Protein AF-A0A7I7M742-F1 (afdb_monomer_lite)

Secondary structure (DSSP, 8-state):
--------TT-PPP---HHHHHHHTTB-TTS-B---HHHHHHHHHHHT--HHHHHHHHHH-HHHHHHHHHHHHHHHGGGS-S----------S---EEEHHHHHHHHTS-HHHHHHHHHTTSS-EEEETTEEEEEHHHHHTTS--

InterPro domains:
  IPR010093 SinI-like, DNA-binding domain [TIGR01764] (97-139)
  IPR041657 Helix-turn-helix domain, group 17 [PF12728] (97-139)

Radius of gyration: 24.43 Å; chains: 1; bounding box: 53×48×60 Å

Structure (mmCIF, N/CA/C/O backbone):
data_AF-A0A7I7M742-F1
#
_entry.id   AF-A0A7I7M742-F1
#
loop_
_atom_site.group_PDB
_atom_site.id
_atom_site.type_symbol
_atom_site.label_atom_id
_atom_site.label_alt_id
_atom_site.label_comp_id
_atom_site.label_asym_id
_atom_site.label_entity_id
_atom_site.label_seq_id
_atom_site.pdbx_PDB_ins_code
_atom_site.Cartn_x
_atom_site.Cartn_y
_atom_site.Cartn_z
_atom_site.occupancy
_atom_site.B_iso_or_equiv
_atom_site.auth_seq_id
_atom_site.auth_comp_id
_atom_site.auth_asym_id
_atom_site.auth_atom_id
_atom_site.pdbx_PDB_model_num
ATOM 1 N N . MET A 1 1 ? -0.469 -20.373 -14.315 1.00 31.91 1 MET A N 1
ATOM 2 C CA . MET A 1 1 ? -1.084 -21.660 -13.920 1.00 31.91 1 MET A CA 1
ATOM 3 C C . MET A 1 1 ? -1.141 -21.689 -12.398 1.00 31.91 1 MET A C 1
ATOM 5 O O . MET A 1 1 ? -0.163 -22.038 -11.751 1.00 31.91 1 MET A O 1
ATOM 9 N N . ILE A 1 2 ? -2.238 -21.174 -11.837 1.00 40.38 2 ILE A N 1
ATOM 10 C CA . ILE A 1 2 ? -2.501 -21.167 -10.391 1.00 40.38 2 ILE A CA 1
ATOM 11 C C . ILE A 1 2 ? -2.723 -22.622 -9.961 1.00 40.38 2 ILE A C 1
ATOM 13 O O . ILE A 1 2 ? -3.320 -23.387 -10.717 1.00 40.38 2 ILE A O 1
ATOM 17 N N . ALA A 1 3 ? -2.165 -22.992 -8.805 1.00 38.91 3 ALA A N 1
ATOM 18 C CA . ALA A 1 3 ? -2.085 -24.346 -8.260 1.00 38.91 3 ALA A CA 1
ATOM 19 C C . ALA A 1 3 ? -3.280 -25.239 -8.637 1.00 38.91 3 ALA A C 1
ATOM 21 O O . ALA A 1 3 ? -4.432 -24.914 -8.350 1.00 38.91 3 ALA A O 1
ATOM 22 N N . ALA A 1 4 ? -2.983 -26.377 -9.270 1.00 40.25 4 ALA A N 1
ATOM 23 C CA . ALA A 1 4 ? -3.959 -27.413 -9.560 1.00 40.25 4 ALA A CA 1
ATOM 24 C C . ALA A 1 4 ? -4.663 -27.827 -8.257 1.00 40.25 4 ALA A C 1
ATOM 26 O O . ALA A 1 4 ? -4.058 -28.406 -7.355 1.00 40.25 4 ALA A O 1
ATOM 27 N N . TYR A 1 5 ? -5.946 -27.479 -8.170 1.00 45.03 5 TYR A N 1
ATOM 28 C CA . TYR A 1 5 ? -6.831 -27.719 -7.038 1.00 45.03 5 TYR A CA 1
ATOM 29 C C . TYR A 1 5 ? -7.145 -29.218 -6.949 1.00 45.03 5 TYR A C 1
ATOM 31 O O . TYR A 1 5 ? -8.144 -29.704 -7.483 1.00 45.03 5 TYR A O 1
ATOM 39 N N . ARG A 1 6 ? -6.252 -29.984 -6.316 1.00 40.97 6 ARG A N 1
ATOM 40 C CA . ARG A 1 6 ? -6.523 -31.377 -5.957 1.00 40.97 6 ARG A CA 1
ATOM 41 C C . ARG A 1 6 ? -7.519 -31.354 -4.796 1.00 40.97 6 ARG A C 1
ATOM 43 O O . ARG A 1 6 ? -7.122 -31.098 -3.666 1.00 40.97 6 ARG A O 1
ATOM 50 N N . ARG A 1 7 ? -8.806 -31.580 -5.094 1.00 39.94 7 ARG A N 1
ATOM 51 C CA . ARG A 1 7 ? -9.835 -31.824 -4.071 1.00 39.94 7 ARG A CA 1
ATOM 52 C C . ARG A 1 7 ? -9.380 -32.994 -3.204 1.00 39.94 7 ARG A C 1
ATOM 54 O O . ARG A 1 7 ? -9.061 -34.063 -3.724 1.00 39.94 7 ARG A O 1
ATOM 61 N N . ASP A 1 8 ? -9.343 -32.785 -1.902 1.00 49.06 8 ASP A N 1
ATOM 62 C CA . ASP A 1 8 ? -9.292 -33.857 -0.928 1.00 49.06 8 ASP A CA 1
ATOM 63 C C . ASP A 1 8 ? -10.613 -34.645 -0.963 1.00 49.06 8 ASP A C 1
ATOM 65 O O . ASP A 1 8 ? -11.684 -34.114 -1.268 1.00 49.06 8 ASP A O 1
ATOM 69 N N . ALA A 1 9 ? -10.542 -35.944 -0.672 1.00 56.41 9 ALA A N 1
ATOM 70 C CA . ALA A 1 9 ? -11.663 -36.883 -0.779 1.00 56.41 9 ALA A CA 1
ATOM 71 C C . ALA A 1 9 ? -12.829 -36.604 0.202 1.00 56.41 9 ALA A C 1
ATOM 73 O O . ALA A 1 9 ? -13.788 -37.368 0.239 1.00 56.41 9 ALA A O 1
ATOM 74 N N . SER A 1 10 ? -12.758 -35.528 0.996 1.00 57.28 10 SER A N 1
ATOM 75 C CA . SER A 1 10 ? -13.705 -35.212 2.068 1.00 57.28 10 SER A CA 1
ATOM 76 C C . SER A 1 10 ? -14.791 -34.194 1.686 1.00 57.28 10 SER A C 1
ATOM 78 O O . SER A 1 10 ? -15.755 -34.028 2.429 1.00 57.28 10 SER A O 1
ATOM 80 N N . GLY A 1 11 ? -14.663 -33.497 0.546 1.00 51.94 11 GLY A N 1
ATOM 81 C CA . GLY A 1 11 ? -15.630 -32.475 0.115 1.00 51.94 11 GLY A CA 1
ATOM 82 C C . GLY A 1 11 ? -15.725 -31.242 1.030 1.00 51.94 11 GLY A C 1
ATOM 83 O O . GLY A 1 11 ? -16.576 -30.382 0.801 1.00 51.94 11 GLY A O 1
ATOM 84 N N . ARG A 1 12 ? -14.863 -31.129 2.050 1.00 43.59 12 ARG A N 1
ATOM 85 C CA . ARG A 1 12 ? -14.762 -29.965 2.933 1.00 43.59 12 ARG A CA 1
ATOM 86 C C . ARG A 1 12 ? -13.896 -28.901 2.244 1.00 43.59 12 ARG A C 1
ATOM 88 O O . ARG A 1 12 ? -12.817 -29.240 1.766 1.00 43.59 12 ARG A O 1
ATOM 95 N N . PRO A 1 13 ? -14.323 -27.625 2.159 1.00 49.81 13 PRO A N 1
ATOM 96 C CA . PRO A 1 13 ? -13.451 -26.581 1.632 1.00 49.81 13 PRO A CA 1
ATOM 97 C C . PRO A 1 13 ? -12.173 -26.530 2.485 1.00 49.81 13 PRO A C 1
ATOM 99 O O . PRO A 1 13 ? -12.283 -26.596 3.712 1.00 49.81 13 PRO A O 1
ATOM 102 N N . PRO A 1 14 ? -10.976 -26.442 1.876 1.00 55.31 14 PRO A N 1
ATOM 103 C CA . PRO A 1 14 ? -9.735 -26.400 2.632 1.00 55.31 14 PRO A CA 1
ATOM 104 C C . PRO A 1 14 ? -9.786 -25.194 3.567 1.00 55.31 14 PRO A C 1
ATOM 106 O O . PRO A 1 14 ? -9.950 -24.055 3.120 1.00 55.31 14 PRO A O 1
ATOM 109 N N . GLU A 1 15 ? -9.677 -25.442 4.870 1.00 56.34 15 GLU A N 1
ATOM 110 C CA . GLU A 1 15 ? -9.452 -24.384 5.846 1.00 56.34 15 GLU A CA 1
ATOM 111 C C . GLU A 1 15 ? -8.045 -23.842 5.599 1.00 56.34 15 GLU A C 1
ATOM 113 O O . GLU A 1 15 ? -7.067 -24.318 6.171 1.00 56.34 15 GLU A O 1
ATOM 118 N N . PHE A 1 16 ? -7.927 -22.886 4.674 1.00 58.88 16 PHE A N 1
ATOM 119 C CA . PHE A 1 16 ? -6.666 -22.204 4.437 1.00 58.88 16 PHE A CA 1
ATOM 120 C C . PHE A 1 16 ? -6.188 -21.638 5.761 1.00 58.88 16 PHE A C 1
ATOM 122 O O . PHE A 1 16 ? -6.918 -20.914 6.453 1.00 58.88 16 PHE A O 1
ATOM 129 N N . SER A 1 17 ? -4.938 -21.940 6.099 1.00 69.12 17 SER A N 1
ATOM 130 C CA . SER A 1 17 ? -4.326 -21.296 7.243 1.00 69.12 17 SER A CA 1
ATOM 131 C C . SER A 1 17 ? -4.431 -19.787 7.028 1.00 69.12 17 SER A C 1
ATOM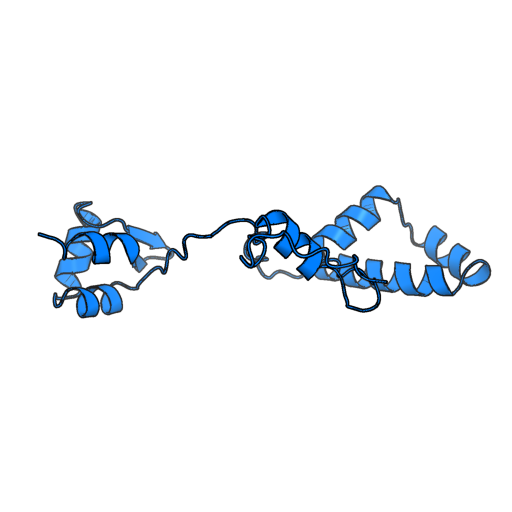 133 O O . SER A 1 17 ? -4.274 -19.263 5.921 1.00 69.12 17 SER A O 1
ATOM 135 N N . ARG A 1 18 ? -4.698 -19.040 8.097 1.00 69.62 18 ARG A N 1
ATOM 136 C CA . ARG A 1 18 ? -4.824 -17.580 8.012 1.00 69.62 18 ARG A CA 1
ATOM 137 C C . ARG A 1 18 ? -3.604 -16.909 7.363 1.00 69.62 18 ARG A C 1
ATOM 139 O O . ARG A 1 18 ? -3.698 -15.782 6.878 1.00 69.62 18 ARG A O 1
ATOM 146 N N . LEU A 1 19 ? -2.456 -17.584 7.376 1.00 68.12 19 LEU A N 1
ATOM 147 C CA . LEU A 1 19 ? -1.246 -17.169 6.685 1.00 68.12 19 LEU A CA 1
ATOM 148 C C . LEU A 1 19 ? -1.369 -17.294 5.158 1.00 68.12 19 LEU A C 1
ATOM 150 O O . LEU A 1 19 ? -1.060 -16.327 4.469 1.00 68.12 19 LEU A O 1
ATOM 154 N N . GLU A 1 20 ? -1.853 -18.424 4.640 1.00 74.81 20 GLU A N 1
ATOM 155 C CA . GLU A 1 20 ? -2.043 -18.653 3.199 1.00 74.81 20 GLU A CA 1
ATOM 156 C C . GLU A 1 20 ? -2.989 -17.622 2.592 1.00 74.81 20 GLU A C 1
ATOM 158 O O . GLU A 1 20 ? -2.640 -16.985 1.603 1.00 74.81 20 GLU A O 1
ATOM 163 N N . VAL A 1 21 ? -4.120 -17.351 3.253 1.00 74.94 21 VAL A N 1
ATOM 164 C CA . VAL A 1 21 ? -5.071 -16.319 2.805 1.00 74.94 21 VAL A CA 1
ATOM 165 C C . VAL A 1 21 ? -4.387 -14.954 2.679 1.00 74.94 21 VAL A C 1
ATOM 167 O O . VAL A 1 21 ? -4.583 -14.240 1.698 1.00 74.94 21 VAL A O 1
ATOM 170 N N . ARG A 1 22 ? -3.533 -14.591 3.645 1.00 72.19 22 ARG A N 1
ATOM 171 C CA . ARG A 1 22 ? -2.796 -13.315 3.631 1.00 72.19 22 ARG A CA 1
ATOM 172 C C . ARG A 1 22 ? -1.725 -13.261 2.544 1.00 72.19 22 ARG A C 1
ATOM 174 O O . ARG A 1 22 ? -1.444 -12.173 2.048 1.00 72.19 22 ARG A O 1
ATOM 181 N N . ILE A 1 23 ? -1.120 -14.396 2.195 1.00 76.81 23 ILE A N 1
ATOM 182 C CA . ILE A 1 23 ? -0.153 -14.492 1.094 1.00 76.81 23 ILE A CA 1
ATOM 183 C C . ILE A 1 23 ? -0.886 -14.314 -0.237 1.00 76.81 23 ILE A C 1
ATOM 185 O O . ILE A 1 23 ? -0.496 -13.463 -1.034 1.00 76.81 23 ILE A O 1
ATOM 189 N N . THR A 1 24 ? -1.990 -15.034 -0.444 1.00 79.44 24 THR A N 1
ATOM 190 C CA . THR A 1 24 ? -2.794 -14.943 -1.669 1.00 79.44 24 THR A CA 1
ATOM 191 C C . THR A 1 24 ? -3.362 -13.541 -1.880 1.00 79.44 24 THR A C 1
ATOM 193 O O . THR A 1 24 ? -3.347 -13.050 -2.999 1.00 79.44 24 THR A O 1
ATOM 196 N N . GLN A 1 25 ? -3.761 -12.834 -0.817 1.00 81.31 25 GLN A N 1
ATOM 197 C CA . GLN A 1 25 ? -4.218 -11.435 -0.896 1.00 81.31 25 GLN A CA 1
ATOM 198 C C . GLN A 1 25 ? -3.168 -10.449 -1.434 1.00 81.31 25 GLN A C 1
ATOM 200 O O . GLN A 1 25 ? -3.516 -9.331 -1.810 1.00 81.31 25 GLN A O 1
ATOM 205 N N . ARG A 1 26 ? -1.880 -10.811 -1.429 1.00 82.56 26 ARG A N 1
ATOM 206 C CA . ARG A 1 26 ? -0.807 -9.979 -1.993 1.00 82.56 26 ARG A CA 1
ATOM 207 C C . ARG A 1 26 ? -0.461 -10.344 -3.429 1.00 82.56 26 ARG A C 1
ATOM 209 O O . ARG A 1 26 ? 0.372 -9.657 -4.010 1.00 82.56 26 ARG A O 1
ATOM 216 N N . LEU A 1 27 ? -1.078 -11.383 -3.983 1.00 85.62 27 LEU A N 1
ATOM 217 C CA . LEU A 1 27 ? -0.880 -11.831 -5.353 1.00 85.62 27 LEU A CA 1
ATOM 218 C C . LEU A 1 27 ? -2.076 -11.407 -6.207 1.00 85.62 27 LEU A C 1
ATOM 220 O O . LEU A 1 27 ? -3.225 -11.693 -5.878 1.00 85.62 27 LEU A O 1
ATOM 224 N N . THR A 1 28 ? -1.796 -10.743 -7.320 1.00 83.75 28 THR A N 1
ATOM 225 C CA . THR A 1 28 ? -2.780 -10.496 -8.377 1.00 83.75 28 THR A CA 1
ATOM 226 C C . THR A 1 28 ? -2.959 -11.770 -9.213 1.00 83.75 28 THR A C 1
ATOM 228 O O . THR A 1 28 ? -2.064 -12.618 -9.255 1.00 83.75 28 THR A O 1
ATOM 231 N N . SER A 1 29 ? -4.092 -11.909 -9.911 1.00 78.75 29 SER A N 1
ATOM 232 C CA . SER A 1 29 ? -4.383 -13.031 -10.826 1.00 78.75 29 SER A CA 1
ATOM 233 C C . SER A 1 29 ? -3.272 -13.304 -11.844 1.00 78.75 29 SER A C 1
ATOM 235 O O . SER A 1 29 ? -3.046 -14.452 -12.221 1.00 78.75 29 SER A O 1
ATOM 237 N N . ASP A 1 30 ? -2.554 -12.252 -12.232 1.00 82.12 30 ASP A N 1
ATOM 238 C CA . ASP A 1 30 ? -1.514 -12.283 -13.260 1.00 82.12 30 ASP A CA 1
ATOM 239 C C . ASP A 1 30 ? -0.139 -12.689 -12.699 1.00 82.12 30 ASP A C 1
ATOM 241 O O . ASP A 1 30 ? 0.843 -12.777 -13.430 1.00 82.12 30 ASP A O 1
ATOM 245 N N . GLY A 1 31 ? -0.049 -12.949 -11.390 1.00 83.19 31 GLY A N 1
ATOM 246 C CA . GLY A 1 31 ? 1.192 -13.308 -10.698 1.00 83.19 31 GLY A CA 1
ATOM 247 C C . GLY A 1 31 ? 1.999 -12.114 -10.178 1.00 83.19 31 GLY A C 1
ATOM 248 O O . GLY A 1 31 ? 3.026 -12.311 -9.531 1.00 83.19 31 GLY A O 1
ATOM 249 N N . SER A 1 32 ? 1.540 -10.880 -10.407 1.00 84.75 32 SER A N 1
ATOM 250 C CA . SER A 1 32 ? 2.149 -9.674 -9.834 1.00 84.75 32 SER A CA 1
ATOM 251 C C . SER A 1 32 ? 1.932 -9.584 -8.320 1.00 84.75 32 SER A C 1
ATOM 253 O O . SER A 1 32 ? 0.925 -10.057 -7.793 1.00 84.75 32 SER A O 1
ATOM 255 N N . VAL A 1 33 ? 2.865 -8.939 -7.614 1.00 86.25 33 VAL A N 1
ATOM 256 C CA . VAL A 1 33 ? 2.818 -8.788 -6.151 1.00 86.25 33 VAL A CA 1
ATOM 257 C C . VAL A 1 33 ? 2.450 -7.357 -5.766 1.00 86.25 33 VAL A C 1
ATOM 259 O O . VAL A 1 33 ? 3.082 -6.400 -6.209 1.00 86.25 33 VAL A O 1
ATOM 262 N N . ILE A 1 34 ? 1.480 -7.208 -4.865 1.00 86.44 34 ILE A N 1
ATOM 263 C CA . ILE A 1 34 ? 1.107 -5.928 -4.258 1.00 86.44 34 ILE A CA 1
ATOM 264 C C . ILE A 1 34 ? 1.994 -5.678 -3.031 1.00 86.44 34 ILE A C 1
ATOM 266 O O . ILE A 1 34 ? 1.889 -6.355 -2.000 1.00 86.44 34 ILE A O 1
ATOM 270 N N . ILE A 1 35 ? 2.868 -4.674 -3.129 1.00 84.88 35 ILE A N 1
ATOM 271 C CA . ILE A 1 35 ? 3.836 -4.316 -2.084 1.00 84.88 35 ILE A CA 1
ATOM 272 C C . ILE A 1 35 ? 3.372 -3.045 -1.350 1.00 84.88 35 ILE A C 1
ATOM 274 O O . ILE A 1 35 ? 3.251 -1.992 -1.972 1.00 84.88 35 ILE A O 1
ATOM 278 N N . PRO A 1 36 ? 3.146 -3.090 -0.021 1.00 84.88 36 PRO A N 1
ATOM 279 C CA . PRO A 1 36 ? 2.813 -1.900 0.759 1.00 84.88 36 PRO A CA 1
ATOM 280 C C . PRO A 1 36 ? 3.975 -0.893 0.833 1.00 84.88 36 PRO A C 1
ATOM 282 O O . PRO A 1 36 ? 5.132 -1.328 0.885 1.00 84.88 36 PRO A O 1
ATOM 285 N N . PRO A 1 37 ? 3.694 0.417 0.997 1.00 85.38 37 PRO A N 1
ATOM 286 C CA . PRO A 1 37 ? 4.705 1.482 1.082 1.00 85.38 37 PRO A CA 1
ATOM 287 C C . PRO A 1 37 ? 5.851 1.203 2.066 1.00 85.38 37 PRO A C 1
ATOM 289 O O . PRO A 1 37 ? 7.025 1.358 1.725 1.00 85.38 37 PRO A O 1
ATOM 292 N N . ARG A 1 38 ? 5.540 0.684 3.264 1.00 82.75 38 ARG A N 1
ATOM 293 C CA . ARG A 1 38 ? 6.555 0.330 4.275 1.00 82.75 38 ARG A CA 1
ATOM 294 C C . ARG A 1 38 ? 7.540 -0.743 3.802 1.00 82.75 38 ARG A C 1
ATOM 296 O O . ARG A 1 38 ? 8.725 -0.691 4.123 1.00 82.75 38 ARG A O 1
ATOM 303 N N . MET A 1 39 ? 7.047 -1.731 3.052 1.00 84.69 39 MET A N 1
ATOM 304 C CA . MET A 1 39 ? 7.866 -2.835 2.556 1.00 84.69 39 MET A CA 1
ATOM 305 C C . MET A 1 39 ? 8.659 -2.393 1.329 1.00 84.69 39 MET A C 1
ATOM 307 O O . MET A 1 39 ? 9.819 -2.765 1.205 1.00 84.69 39 MET A O 1
ATOM 311 N N . ALA A 1 40 ? 8.083 -1.532 0.485 1.00 87.50 40 ALA A N 1
ATOM 312 C CA . ALA A 1 40 ? 8.807 -0.883 -0.603 1.00 87.50 40 ALA A CA 1
ATOM 313 C C . ALA A 1 40 ? 10.019 -0.094 -0.077 1.00 87.50 40 ALA A C 1
ATOM 315 O O . ALA A 1 40 ? 11.131 -0.292 -0.558 1.00 87.50 40 ALA A O 1
ATOM 316 N N . ARG A 1 41 ? 9.843 0.700 0.991 1.00 85.12 41 ARG A N 1
ATOM 317 C CA . ARG A 1 41 ? 10.940 1.425 1.661 1.00 85.12 41 ARG A CA 1
ATOM 318 C C . ARG A 1 41 ? 11.995 0.489 2.248 1.00 85.12 41 ARG A C 1
ATOM 320 O O . ARG A 1 41 ? 13.189 0.769 2.160 1.00 85.12 41 ARG A O 1
ATOM 327 N N . TRP A 1 42 ? 11.575 -0.616 2.863 1.00 86.38 42 TRP A N 1
ATOM 328 C CA . TRP A 1 42 ? 12.507 -1.615 3.389 1.00 86.38 42 TRP A CA 1
ATOM 329 C C . TRP A 1 42 ? 13.325 -2.281 2.273 1.00 86.38 42 TRP A C 1
ATOM 331 O O . TRP A 1 42 ? 14.546 -2.394 2.398 1.00 86.38 42 TRP A O 1
ATOM 341 N N . LEU A 1 43 ? 12.675 -2.661 1.168 1.00 85.88 43 LEU A N 1
ATOM 342 C CA . LEU A 1 43 ? 13.333 -3.228 -0.009 1.00 85.88 43 LEU A CA 1
ATOM 343 C C . LEU A 1 43 ? 14.318 -2.237 -0.628 1.00 85.88 43 LEU A C 1
ATOM 345 O O . LEU A 1 43 ? 15.450 -2.616 -0.906 1.00 85.88 43 LEU A O 1
ATOM 349 N N . GLU A 1 44 ? 13.932 -0.968 -0.770 1.00 84.44 44 GLU A N 1
ATOM 350 C CA . GLU A 1 44 ? 14.794 0.075 -1.331 1.00 84.44 44 GLU A CA 1
ATOM 351 C C . GLU A 1 44 ? 16.074 0.268 -0.501 1.00 84.44 44 GLU A C 1
ATOM 353 O O . GLU A 1 44 ? 17.180 0.281 -1.051 1.00 84.44 44 GLU A O 1
ATOM 358 N N . LYS A 1 45 ? 15.939 0.333 0.834 1.00 83.88 45 LYS A N 1
ATOM 359 C CA . LYS A 1 45 ? 17.079 0.442 1.757 1.00 83.88 45 LYS A CA 1
ATOM 360 C C . LYS A 1 45 ? 18.001 -0.772 1.683 1.00 83.88 45 LYS A C 1
ATOM 362 O O . LYS A 1 45 ? 19.217 -0.614 1.716 1.00 83.88 45 LYS A O 1
ATOM 367 N N . ARG A 1 46 ? 17.441 -1.981 1.580 1.00 84.06 46 ARG A N 1
ATOM 368 C CA . ARG A 1 46 ? 18.231 -3.221 1.544 1.00 84.06 46 ARG A CA 1
ATOM 369 C C . ARG A 1 46 ? 18.882 -3.473 0.184 1.00 84.06 46 ARG A C 1
ATOM 371 O O . ARG A 1 46 ? 19.974 -4.029 0.133 1.00 84.06 46 ARG A O 1
ATOM 378 N N . ALA A 1 47 ? 18.240 -3.055 -0.903 1.00 79.31 47 ALA A N 1
ATOM 379 C CA . ALA A 1 47 ? 18.754 -3.189 -2.265 1.00 79.31 47 ALA A CA 1
ATOM 380 C C . ALA A 1 47 ? 19.796 -2.114 -2.633 1.00 79.31 47 ALA A C 1
ATOM 382 O O . ALA A 1 47 ? 20.394 -2.184 -3.711 1.00 79.31 47 ALA A O 1
ATOM 383 N N . ASN A 1 48 ? 20.016 -1.128 -1.753 1.00 74.19 48 ASN A N 1
ATOM 384 C CA . A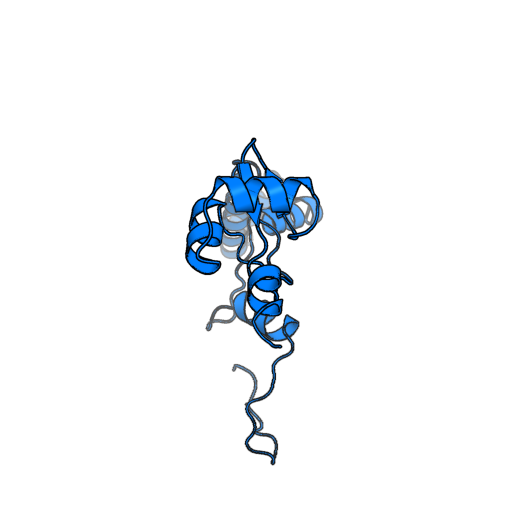SN A 1 48 ? 20.876 0.033 -1.985 1.00 74.19 48 ASN A CA 1
ATOM 385 C C . ASN A 1 48 ? 20.565 0.706 -3.337 1.00 74.19 48 ASN A C 1
ATOM 387 O O . ASN A 1 48 ? 21.447 0.939 -4.169 1.00 74.19 48 ASN A O 1
ATOM 391 N N . MET A 1 49 ? 19.274 0.937 -3.595 1.00 70.62 49 MET A N 1
ATOM 392 C CA . MET A 1 49 ? 18.778 1.575 -4.818 1.00 70.62 49 MET A CA 1
ATOM 393 C C . MET A 1 49 ? 19.044 3.082 -4.777 1.00 70.62 49 MET A C 1
ATOM 395 O O . MET A 1 49 ? 18.148 3.895 -4.566 1.00 70.62 49 MET A O 1
ATOM 399 N N . THR A 1 50 ? 20.303 3.462 -4.973 1.00 72.00 50 THR A N 1
ATOM 400 C CA . THR A 1 50 ? 20.702 4.861 -5.136 1.00 72.00 50 THR A CA 1
ATOM 401 C C . THR A 1 50 ? 20.207 5.424 -6.471 1.00 72.00 50 THR A C 1
ATOM 403 O O . THR A 1 50 ? 19.960 4.683 -7.429 1.00 72.00 50 THR A O 1
ATOM 406 N N . ALA A 1 51 ? 20.068 6.752 -6.551 1.00 71.25 51 ALA A N 1
ATOM 407 C CA . ALA A 1 51 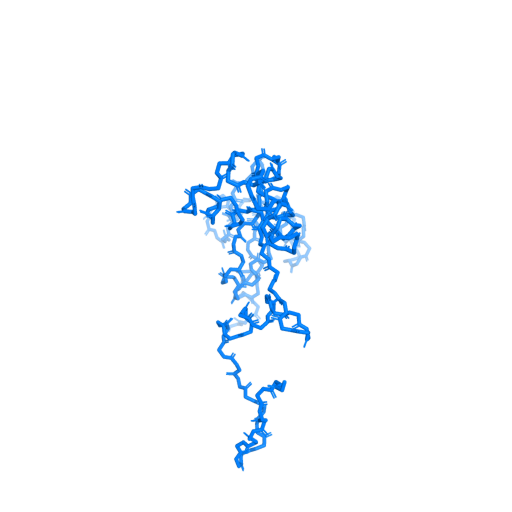? 19.636 7.444 -7.768 1.00 71.25 51 ALA A CA 1
ATOM 408 C C . ALA A 1 51 ? 20.498 7.065 -8.990 1.00 71.25 51 ALA A C 1
ATOM 410 O O . ALA A 1 51 ? 19.955 6.750 -10.048 1.00 71.25 51 ALA A O 1
ATOM 411 N N . ASP A 1 52 ? 21.816 6.952 -8.809 1.00 70.19 52 ASP A N 1
ATOM 412 C CA . ASP A 1 52 ? 22.766 6.537 -9.851 1.00 70.19 52 ASP A CA 1
ATOM 413 C C . ASP A 1 52 ? 22.502 5.132 -10.395 1.00 70.19 52 ASP A C 1
ATOM 415 O O . ASP A 1 52 ? 22.728 4.848 -11.572 1.00 70.19 52 ASP A O 1
ATOM 419 N N . ARG A 1 53 ? 22.027 4.216 -9.543 1.00 72.62 53 ARG A N 1
ATOM 420 C CA . ARG A 1 53 ? 21.688 2.858 -9.974 1.00 72.62 53 ARG A CA 1
ATOM 421 C C . ARG A 1 53 ? 20.435 2.856 -10.845 1.00 72.62 53 ARG A C 1
ATOM 423 O O . ARG A 1 53 ? 20.401 2.116 -11.819 1.00 72.62 53 ARG A O 1
ATOM 430 N N . ARG A 1 54 ? 19.453 3.716 -10.554 1.00 70.50 54 ARG A N 1
ATOM 431 C CA . ARG A 1 54 ? 18.260 3.892 -11.402 1.00 70.50 54 ARG A CA 1
ATOM 432 C C . ARG A 1 54 ? 18.608 4.512 -12.754 1.00 70.50 54 ARG A C 1
ATOM 434 O O . ARG A 1 54 ? 18.104 4.043 -13.764 1.00 70.50 54 ARG A O 1
ATOM 441 N N . ILE A 1 55 ? 19.499 5.504 -12.791 1.00 75.31 55 ILE A N 1
ATOM 442 C CA . ILE A 1 55 ? 19.928 6.141 -14.049 1.00 75.31 55 ILE A CA 1
ATOM 443 C C . ILE A 1 55 ? 20.616 5.120 -14.961 1.00 75.31 55 ILE A C 1
ATOM 445 O O . ILE A 1 55 ? 20.249 5.008 -16.123 1.00 75.31 55 ILE A O 1
ATOM 449 N N . ARG A 1 56 ? 21.526 4.299 -14.420 1.00 74.38 56 ARG A N 1
ATOM 450 C CA . ARG A 1 56 ? 22.189 3.228 -15.189 1.00 74.38 56 ARG A CA 1
ATOM 451 C C . ARG A 1 56 ? 21.234 2.161 -15.723 1.00 74.38 56 ARG A C 1
ATOM 453 O O . ARG A 1 56 ? 21.520 1.545 -16.743 1.00 74.38 56 ARG A O 1
ATOM 460 N N . LEU A 1 57 ? 20.121 1.921 -15.034 1.00 76.12 57 LEU A N 1
ATOM 461 C CA . LEU A 1 57 ? 19.116 0.960 -15.483 1.00 76.12 57 LEU A CA 1
ATOM 462 C C . LEU A 1 57 ? 18.289 1.493 -16.652 1.00 76.12 57 LEU A C 1
ATOM 464 O O . LEU A 1 57 ? 17.838 0.690 -17.450 1.00 76.12 57 LEU A O 1
ATOM 468 N N . ARG A 1 58 ? 18.156 2.814 -16.820 1.00 70.31 58 ARG A N 1
ATOM 469 C CA . ARG A 1 58 ? 17.439 3.392 -17.965 1.00 70.31 58 ARG A CA 1
ATOM 470 C C . ARG A 1 58 ? 18.019 2.945 -19.311 1.00 70.31 58 ARG A C 1
ATOM 472 O O . ARG A 1 58 ? 17.251 2.701 -20.235 1.00 70.31 58 ARG A O 1
ATOM 479 N N . ASP A 1 59 ? 19.342 2.830 -19.392 1.00 76.19 59 ASP A N 1
ATOM 480 C CA . ASP A 1 59 ? 20.048 2.499 -20.635 1.00 76.19 59 ASP A CA 1
ATOM 481 C C . ASP A 1 59 ? 20.251 0.987 -20.830 1.00 76.19 59 ASP A C 1
ATOM 483 O O . ASP A 1 59 ? 20.500 0.538 -21.944 1.00 76.19 59 ASP A O 1
ATOM 487 N N . ASN A 1 60 ? 20.155 0.197 -19.755 1.00 81.69 60 ASN A N 1
ATOM 488 C CA . ASN A 1 60 ? 20.416 -1.246 -19.775 1.00 81.69 60 ASN A CA 1
ATOM 489 C C . ASN A 1 60 ? 19.119 -2.075 -19.763 1.00 81.69 60 ASN A C 1
ATOM 491 O O . ASN A 1 60 ? 18.988 -3.031 -20.520 1.00 81.69 60 ASN A O 1
ATOM 495 N N . ASP A 1 61 ? 18.146 -1.689 -18.934 1.00 83.88 61 ASP A N 1
ATOM 496 C CA . ASP A 1 61 ? 16.863 -2.376 -18.791 1.00 83.88 61 ASP A CA 1
ATOM 497 C C . ASP A 1 61 ? 15.732 -1.371 -18.470 1.00 83.88 61 ASP A C 1
ATOM 499 O O . ASP A 1 61 ? 15.521 -0.990 -17.305 1.00 83.88 61 ASP A O 1
ATOM 503 N N . PRO A 1 62 ? 14.979 -0.933 -19.495 1.00 82.88 62 PRO A N 1
ATOM 504 C CA . PRO A 1 62 ? 13.909 0.037 -19.311 1.00 82.88 62 PRO A CA 1
ATOM 505 C C . PRO A 1 62 ? 12.746 -0.514 -18.472 1.00 82.88 62 PRO A C 1
ATOM 507 O O . PRO A 1 62 ? 12.076 0.264 -17.792 1.00 82.88 62 PRO A O 1
ATOM 510 N N . GLU A 1 63 ? 12.510 -1.829 -18.461 1.00 84.12 63 GLU A N 1
ATOM 511 C CA . GLU A 1 63 ? 11.441 -2.442 -17.667 1.00 84.12 63 GLU A CA 1
ATOM 512 C C . GLU A 1 63 ? 11.802 -2.421 -16.178 1.00 84.12 63 GLU A C 1
ATOM 514 O O . GLU A 1 63 ? 11.020 -1.945 -15.344 1.00 84.12 63 GLU A O 1
ATOM 519 N N . ALA A 1 64 ? 13.035 -2.812 -15.843 1.00 82.69 64 ALA A N 1
ATOM 520 C CA . ALA A 1 64 ? 13.546 -2.697 -14.481 1.00 82.69 64 ALA A CA 1
ATOM 521 C C . ALA A 1 64 ? 13.531 -1.243 -13.993 1.00 82.69 64 ALA A C 1
ATOM 523 O O . ALA A 1 64 ? 13.177 -0.981 -12.839 1.00 82.69 64 ALA A O 1
ATOM 524 N N . TYR A 1 65 ? 13.861 -0.279 -14.860 1.00 84.69 65 TYR A N 1
ATOM 525 C CA . TYR A 1 65 ? 13.779 1.141 -14.522 1.00 84.69 65 TYR A CA 1
ATOM 526 C C . TYR A 1 65 ? 12.361 1.563 -14.111 1.00 84.69 65 TYR A C 1
ATOM 528 O O . TYR A 1 65 ? 12.197 2.217 -13.074 1.00 84.69 65 TYR A O 1
ATOM 536 N N . VAL A 1 66 ? 11.337 1.173 -14.877 1.00 87.00 66 VAL A N 1
ATOM 537 C CA . VAL A 1 66 ? 9.935 1.512 -14.581 1.00 87.00 66 VAL A CA 1
ATOM 538 C C . VAL A 1 66 ? 9.497 0.896 -13.253 1.00 87.00 66 VAL A C 1
ATOM 540 O O . VAL A 1 66 ? 8.974 1.607 -12.391 1.00 87.00 66 VAL A O 1
ATOM 543 N N . VAL A 1 67 ? 9.768 -0.395 -13.040 1.00 87.38 67 VAL A N 1
ATOM 544 C CA . VAL A 1 67 ? 9.374 -1.111 -11.814 1.00 87.38 67 VAL A CA 1
ATOM 545 C C . VAL A 1 67 ? 10.050 -0.518 -10.578 1.00 87.38 67 VAL A C 1
ATOM 547 O O . VAL A 1 67 ? 9.402 -0.265 -9.561 1.00 87.38 67 VAL A O 1
ATOM 550 N N . LEU A 1 68 ? 11.351 -0.249 -10.654 1.00 85.56 68 LEU A N 1
ATOM 551 C CA . LEU A 1 68 ? 12.117 0.280 -9.526 1.00 85.56 68 LEU A CA 1
ATOM 552 C C . LEU A 1 68 ? 11.796 1.750 -9.245 1.00 85.56 68 LEU A C 1
ATOM 554 O O . LEU A 1 68 ? 11.847 2.181 -8.091 1.00 85.56 68 LEU A O 1
ATOM 558 N N . THR A 1 69 ? 11.416 2.511 -10.271 1.00 86.19 69 THR A N 1
ATOM 559 C CA . THR A 1 69 ? 10.884 3.867 -10.102 1.00 86.19 69 THR A CA 1
ATOM 560 C C . THR A 1 69 ? 9.514 3.830 -9.430 1.00 86.19 69 THR A C 1
ATOM 562 O O . THR A 1 69 ? 9.293 4.571 -8.473 1.00 86.19 69 THR A O 1
ATOM 565 N N . ALA A 1 70 ? 8.619 2.927 -9.839 1.00 87.62 70 ALA A N 1
ATOM 566 C CA . ALA A 1 70 ? 7.335 2.729 -9.166 1.00 87.62 70 ALA A CA 1
ATOM 567 C C . ALA A 1 70 ? 7.520 2.317 -7.694 1.00 87.62 70 ALA A C 1
ATOM 569 O O . ALA A 1 70 ? 6.853 2.860 -6.810 1.00 87.62 70 ALA A O 1
ATOM 570 N N . LEU A 1 71 ? 8.477 1.425 -7.411 1.00 87.81 71 LEU A N 1
ATOM 571 C CA . LEU A 1 71 ? 8.833 1.024 -6.048 1.00 87.81 71 LEU A CA 1
ATOM 572 C C . LEU A 1 71 ? 9.337 2.213 -5.216 1.00 87.81 71 LEU A C 1
ATOM 574 O O . LEU A 1 71 ? 8.911 2.378 -4.074 1.00 87.81 71 LEU A O 1
ATOM 578 N N . HIS A 1 72 ? 10.196 3.062 -5.789 1.00 87.00 72 HIS A N 1
ATOM 579 C CA . HIS A 1 72 ? 10.684 4.277 -5.133 1.00 87.00 72 HIS A CA 1
ATOM 580 C C . HIS A 1 72 ? 9.544 5.254 -4.816 1.00 87.00 72 HIS A C 1
ATOM 582 O O . HIS A 1 72 ? 9.428 5.735 -3.691 1.00 87.00 72 HIS A O 1
ATOM 588 N N . LEU A 1 73 ? 8.642 5.502 -5.772 1.00 87.25 73 LEU A N 1
ATOM 589 C CA . LEU A 1 73 ? 7.473 6.359 -5.552 1.00 87.25 73 LEU A CA 1
ATOM 590 C C . LEU A 1 73 ? 6.562 5.810 -4.445 1.00 87.25 73 LEU A C 1
ATOM 592 O O . LEU A 1 73 ? 6.065 6.576 -3.617 1.00 87.25 73 LEU A O 1
ATOM 596 N N . ALA A 1 74 ? 6.371 4.490 -4.386 1.00 86.88 74 ALA A N 1
ATOM 597 C CA . ALA A 1 74 ? 5.640 3.844 -3.300 1.00 86.88 74 ALA A CA 1
ATOM 598 C C . ALA A 1 74 ? 6.366 3.983 -1.949 1.00 86.88 74 ALA A C 1
ATOM 600 O O . ALA A 1 74 ? 5.722 4.229 -0.931 1.00 86.88 74 ALA A O 1
ATOM 601 N N . ALA A 1 75 ? 7.697 3.875 -1.929 1.00 85.94 75 ALA A N 1
ATOM 602 C CA . ALA A 1 75 ? 8.512 4.034 -0.726 1.00 85.94 75 ALA A CA 1
ATOM 603 C C . ALA A 1 75 ? 8.475 5.464 -0.161 1.00 85.94 75 ALA A C 1
ATOM 605 O O . ALA A 1 75 ? 8.418 5.634 1.060 1.00 85.94 75 ALA A O 1
ATOM 606 N N . LEU A 1 76 ? 8.447 6.487 -1.023 1.00 84.94 76 LEU A N 1
ATOM 607 C CA . LEU A 1 76 ? 8.308 7.890 -0.611 1.00 84.94 76 LEU A CA 1
ATOM 608 C C . LEU A 1 76 ? 6.987 8.145 0.127 1.00 84.94 76 LEU A C 1
ATOM 610 O O . LEU A 1 76 ? 6.957 8.891 1.103 1.00 84.94 76 LEU A O 1
ATOM 614 N N . ARG A 1 77 ? 5.908 7.457 -0.266 1.00 80.50 77 ARG A N 1
ATOM 615 C CA . ARG A 1 77 ? 4.600 7.551 0.405 1.00 80.50 77 ARG A CA 1
ATOM 616 C C . ARG A 1 77 ? 4.581 6.944 1.810 1.00 80.50 77 ARG A C 1
ATOM 618 O O . ARG A 1 77 ? 3.608 7.132 2.528 1.00 80.50 77 ARG A O 1
ATOM 625 N N . SER A 1 78 ? 5.638 6.242 2.223 1.00 75.75 78 SER A N 1
ATOM 626 C CA . SER A 1 78 ? 5.742 5.668 3.568 1.00 75.75 78 SER A CA 1
ATOM 627 C C . SER A 1 78 ? 5.975 6.709 4.674 1.00 75.75 78 SER A C 1
ATOM 629 O O . SER A 1 78 ? 5.717 6.378 5.827 1.00 75.75 78 SER A O 1
ATOM 631 N N . ASP A 1 79 ? 6.484 7.910 4.364 1.00 57.44 79 ASP A N 1
ATOM 632 C CA . ASP A 1 79 ? 6.716 8.984 5.357 1.00 57.44 79 ASP A CA 1
ATOM 633 C C . ASP A 1 79 ? 5.521 9.956 5.470 1.00 57.44 79 ASP A C 1
ATOM 635 O O . ASP A 1 79 ? 5.478 10.800 6.366 1.00 57.44 79 ASP A O 1
ATOM 639 N N . CYS A 1 80 ? 4.522 9.842 4.589 1.00 52.12 80 CYS A N 1
ATOM 640 C CA . CYS A 1 80 ? 3.329 10.682 4.600 1.00 52.12 80 CYS A CA 1
ATOM 641 C C . CYS A 1 80 ? 2.323 10.111 5.606 1.00 52.12 80 CYS A C 1
ATOM 643 O O . CYS A 1 80 ? 1.546 9.215 5.286 1.00 52.12 80 CYS A O 1
ATOM 645 N N . GLY A 1 81 ? 2.380 10.603 6.843 1.00 50.31 81 GLY A N 1
ATOM 646 C CA . GLY A 1 81 ? 1.551 10.155 7.956 1.00 50.31 81 GLY A CA 1
ATOM 647 C C . GLY A 1 81 ? 0.062 10.015 7.623 1.00 50.31 81 GLY A C 1
ATOM 648 O O . GLY A 1 81 ? -0.685 10.979 7.547 1.00 50.31 81 GLY A O 1
ATOM 649 N N . THR A 1 82 ? -0.393 8.776 7.559 1.00 40.03 82 THR A N 1
ATOM 650 C CA . THR A 1 82 ? -1.467 8.311 8.433 1.00 40.03 82 THR A CA 1
ATOM 651 C C . THR A 1 82 ? -0.820 7.206 9.252 1.00 40.03 82 THR A C 1
ATOM 653 O O . THR A 1 82 ? 0.058 6.513 8.738 1.00 40.03 82 THR A O 1
ATOM 656 N N . LYS A 1 83 ? -1.144 7.073 10.543 1.00 41.84 83 LYS A N 1
ATOM 657 C CA . LYS A 1 83 ? -0.804 5.845 11.267 1.00 41.84 83 LYS A CA 1
ATOM 658 C C . LYS A 1 83 ? -1.348 4.717 10.401 1.00 41.84 83 LYS A C 1
ATOM 660 O O . LYS A 1 83 ? -2.562 4.564 10.352 1.00 41.84 83 LYS A O 1
ATOM 665 N N . ASP A 1 84 ? -0.478 4.019 9.675 1.00 45.34 84 ASP A N 1
ATOM 666 C CA . ASP A 1 84 ? -0.825 2.765 9.029 1.00 45.34 84 ASP A CA 1
ATOM 667 C C . ASP A 1 84 ? -1.287 1.914 10.202 1.00 45.34 84 ASP A C 1
ATOM 669 O O . ASP A 1 84 ? -0.474 1.455 11.015 1.00 45.34 84 ASP A O 1
ATOM 673 N N . GLU A 1 85 ? -2.606 1.848 10.379 1.00 42.97 85 GLU A N 1
ATOM 674 C CA . GLU A 1 85 ? -3.230 0.940 11.305 1.00 42.97 85 GLU A CA 1
ATOM 675 C C . GLU A 1 85 ? -2.620 -0.405 10.977 1.00 42.97 85 GLU A C 1
ATOM 677 O O . GLU A 1 85 ? -2.747 -0.908 9.864 1.00 42.97 85 GLU A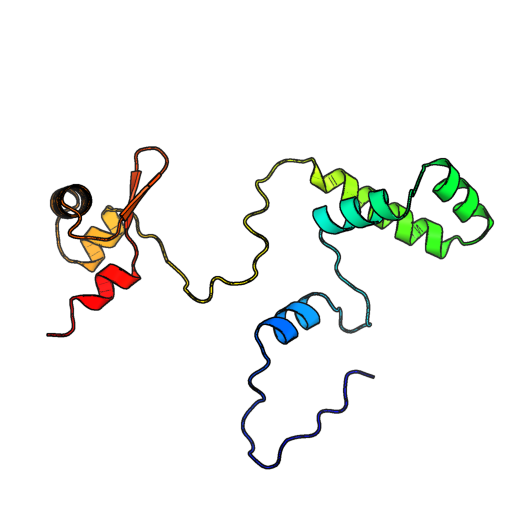 O 1
ATOM 682 N N . VAL A 1 86 ? -1.818 -0.862 11.937 1.00 42.84 86 VAL A N 1
ATOM 683 C CA . VAL A 1 86 ? -1.483 -2.241 12.222 1.00 42.84 86 VAL A CA 1
ATOM 684 C C . VAL A 1 86 ? -1.451 -3.088 10.963 1.00 42.84 86 VAL A C 1
ATOM 686 O O . VAL A 1 86 ? -2.488 -3.488 10.450 1.00 42.84 86 VAL A O 1
ATOM 689 N N . SER A 1 87 ? -0.242 -3.457 10.530 1.00 45.28 87 SER A N 1
ATOM 690 C CA . SER A 1 87 ? 0.020 -4.741 9.879 1.00 45.28 87 SER A CA 1
ATOM 691 C C . SER A 1 87 ? -1.071 -5.749 10.244 1.00 45.28 87 SER A C 1
ATOM 693 O O . SER A 1 87 ? -0.991 -6.345 11.311 1.00 45.28 87 SER A O 1
ATOM 695 N N . GLN A 1 88 ? -2.101 -5.898 9.405 1.00 45.56 88 GLN A N 1
ATOM 696 C CA . GLN A 1 88 ? -3.290 -6.682 9.736 1.00 45.56 88 GLN A CA 1
ATOM 697 C C . GLN A 1 88 ? -2.937 -8.157 9.517 1.00 45.56 88 GLN A C 1
ATOM 699 O O . GLN A 1 88 ? -3.368 -8.847 8.599 1.00 45.56 88 GLN A O 1
ATOM 704 N N . GLY A 1 89 ? -1.985 -8.624 10.315 1.00 39.81 89 GLY A N 1
ATOM 705 C CA . GLY A 1 89 ? -1.989 -9.962 10.837 1.00 39.81 89 GLY A CA 1
ATOM 706 C C . GLY A 1 89 ? -2.780 -9.904 12.125 1.00 39.81 89 GLY A C 1
ATOM 707 O O . GLY A 1 89 ? -2.487 -9.109 13.005 1.00 39.81 89 GLY A O 1
ATOM 708 N N . LEU A 1 90 ? -3.765 -10.780 12.228 1.00 44.72 90 LEU A N 1
ATOM 709 C CA . LEU A 1 90 ? -4.219 -11.242 13.526 1.00 44.72 90 LEU A CA 1
ATOM 710 C C . LEU A 1 90 ? -4.895 -10.219 14.456 1.00 44.72 90 LEU A C 1
ATOM 712 O O . LEU A 1 90 ? -4.512 -10.045 15.602 1.00 44.72 90 LEU A O 1
ATOM 716 N N . ARG A 1 91 ? -6.053 -9.709 14.039 1.00 36.12 91 ARG A N 1
ATOM 717 C CA . ARG A 1 91 ? -7.212 -9.730 14.945 1.00 36.12 91 ARG A CA 1
ATOM 718 C C . ARG A 1 91 ? -8.301 -10.567 14.297 1.00 36.12 91 ARG A C 1
ATOM 720 O O . ARG A 1 91 ? -8.961 -10.144 13.365 1.00 36.12 91 ARG A O 1
ATOM 727 N N . ALA A 1 92 ? -8.307 -11.858 14.628 1.00 40.59 92 ALA A N 1
ATOM 728 C CA . ALA A 1 92 ? -9.527 -12.675 14.567 1.00 40.59 92 ALA A CA 1
ATOM 729 C C . ALA A 1 92 ? -10.055 -12.759 15.996 1.00 40.59 92 ALA A C 1
ATOM 731 O O . ALA A 1 92 ? -10.298 -13.826 16.525 1.00 40.59 92 ALA A O 1
ATOM 732 N N . ASP A 1 93 ? -10.103 -11.590 16.612 1.00 45.75 93 ASP A N 1
ATOM 733 C CA . ASP A 1 93 ? -11.186 -11.204 17.475 1.00 45.75 93 ASP A CA 1
ATOM 734 C C . ASP A 1 93 ? -11.467 -9.787 17.023 1.00 45.75 93 ASP A C 1
ATOM 736 O O . ASP A 1 93 ? -10.648 -8.880 17.208 1.00 45.75 93 ASP A O 1
ATOM 740 N N . SER A 1 94 ? -12.566 -9.613 16.305 1.00 46.09 94 SER A N 1
ATOM 741 C CA . SER A 1 94 ? -13.133 -8.295 16.088 1.00 46.09 94 SER A CA 1
ATOM 742 C C . SER A 1 94 ? -13.564 -7.788 17.463 1.00 46.09 94 SER A C 1
ATOM 744 O O . SER A 1 94 ? -14.729 -7.899 17.824 1.00 46.09 94 SER A O 1
ATOM 746 N N . GLN A 1 95 ? -12.615 -7.285 18.262 1.00 55.09 95 GLN A N 1
ATOM 747 C CA . GLN A 1 95 ? -12.902 -6.471 19.437 1.00 55.09 95 GLN A CA 1
ATOM 748 C C . GLN A 1 95 ? -13.558 -5.199 18.911 1.00 55.09 95 GLN A C 1
ATOM 750 O O . GLN A 1 95 ? -12.897 -4.206 18.603 1.00 55.09 95 GLN A O 1
ATOM 755 N N . VAL A 1 96 ? -14.866 -5.288 18.697 1.00 69.06 96 VAL A N 1
ATOM 756 C CA . VAL A 1 96 ? -15.715 -4.150 18.392 1.00 69.06 96 VAL A CA 1
ATOM 757 C C . VAL A 1 96 ? -15.793 -3.363 19.690 1.00 69.06 96 VAL A C 1
ATOM 759 O O . VAL A 1 96 ? -16.459 -3.765 20.641 1.00 69.06 96 VAL A O 1
ATOM 762 N N . TRP A 1 97 ? -15.030 -2.280 19.753 1.00 75.94 97 TRP A N 1
ATOM 763 C CA . TRP A 1 97 ? -15.088 -1.339 20.858 1.00 75.94 97 TRP A CA 1
ATOM 764 C C . TRP A 1 97 ? -16.347 -0.497 20.707 1.00 75.94 97 TRP A C 1
ATOM 766 O O . TRP A 1 97 ? -16.524 0.166 19.689 1.00 75.94 97 TRP A O 1
ATOM 776 N N . LEU A 1 98 ? -17.211 -0.531 21.712 1.00 77.44 98 LEU A N 1
ATOM 777 C CA . LEU A 1 98 ? -18.434 0.257 21.761 1.00 77.44 98 LEU A CA 1
ATOM 778 C C . LEU A 1 98 ? -18.206 1.517 22.588 1.00 77.44 98 LEU A C 1
ATOM 780 O O . LEU A 1 98 ? -17.517 1.500 23.613 1.00 77.44 98 LEU A O 1
ATOM 784 N N . SER A 1 99 ? -18.811 2.617 22.159 1.00 82.06 99 SER A N 1
ATOM 785 C CA . SER A 1 99 ? -18.940 3.800 23.004 1.00 82.06 99 SER A CA 1
ATOM 786 C C . SER A 1 99 ? -19.820 3.500 24.223 1.00 82.06 99 SER A C 1
ATOM 788 O O . SER A 1 99 ? -20.580 2.531 24.254 1.00 82.06 99 SER A O 1
ATOM 790 N N . THR A 1 100 ? -19.754 4.346 25.252 1.00 78.81 100 THR A N 1
ATOM 791 C CA . THR A 1 100 ? -20.599 4.167 26.444 1.00 78.81 100 THR A CA 1
ATOM 792 C C . THR A 1 100 ? -22.094 4.284 26.148 1.00 78.81 100 THR A C 1
ATOM 794 O O . THR A 1 100 ? -22.878 3.644 26.844 1.00 78.81 100 THR A O 1
ATOM 797 N N . GLY A 1 101 ? -22.476 5.035 25.107 1.00 78.81 101 GLY A N 1
ATOM 798 C CA . GLY A 1 101 ? -23.857 5.133 24.627 1.00 78.81 101 GLY A CA 1
ATOM 799 C C . GLY A 1 101 ? -24.336 3.841 23.965 1.00 78.81 101 GLY A C 1
ATOM 800 O O . GLY A 1 101 ? -25.356 3.292 24.361 1.00 78.81 101 GLY A O 1
ATOM 801 N N . GLU A 1 102 ? -23.552 3.285 23.042 1.00 78.50 102 GLU A N 1
ATOM 802 C CA . GLU A 1 102 ? -23.892 2.011 22.389 1.00 78.50 102 GLU A CA 1
ATOM 803 C C . GLU A 1 102 ? -23.891 0.841 23.388 1.00 78.50 102 GLU A C 1
ATOM 805 O O . GLU A 1 102 ? -24.727 -0.057 23.318 1.00 78.50 102 GLU A O 1
ATOM 810 N N . ALA A 1 103 ? -22.983 0.860 24.369 1.00 80.00 103 ALA A N 1
ATOM 811 C CA . ALA A 1 103 ? -22.971 -0.125 25.447 1.00 80.00 103 ALA A CA 1
ATOM 812 C C . ALA A 1 103 ? -24.178 0.020 26.393 1.00 80.00 103 ALA A C 1
ATOM 814 O O . ALA A 1 103 ? -24.651 -0.975 26.940 1.00 80.00 103 ALA A O 1
ATOM 815 N N . ALA A 1 104 ? -24.668 1.244 26.602 1.00 81.50 104 ALA A N 1
ATOM 816 C CA . ALA A 1 104 ? -25.860 1.526 27.396 1.00 81.50 104 ALA A CA 1
ATOM 817 C C . ALA A 1 104 ? -27.122 0.975 26.721 1.00 81.50 104 ALA A C 1
ATOM 819 O O . ALA A 1 104 ? -27.902 0.288 27.378 1.00 81.50 104 ALA A O 1
ATOM 820 N N . GLU A 1 105 ? -27.268 1.195 25.412 1.00 80.62 105 GLU A N 1
ATOM 821 C CA . GLU A 1 105 ? -28.350 0.618 24.607 1.00 80.62 105 GLU A CA 1
ATOM 822 C C . GLU A 1 105 ? -28.306 -0.913 24.614 1.00 80.62 105 GLU A C 1
ATOM 824 O O . GLU A 1 105 ? -29.321 -1.552 24.881 1.00 80.62 105 GLU A O 1
ATOM 829 N N . ALA A 1 106 ? -27.123 -1.504 24.420 1.00 77.44 106 ALA A N 1
ATOM 830 C CA . ALA A 1 106 ? -26.956 -2.958 24.417 1.00 77.44 106 ALA A CA 1
ATOM 831 C C . ALA A 1 106 ? -27.294 -3.617 25.766 1.00 77.44 106 ALA A C 1
ATOM 833 O O . ALA A 1 106 ? -27.756 -4.751 25.797 1.00 77.44 106 ALA A O 1
ATOM 834 N N . LEU A 1 107 ? -27.060 -2.919 26.881 1.00 76.25 107 LEU A N 1
ATOM 835 C CA . LEU A 1 107 ? -27.331 -3.413 28.235 1.00 76.25 107 LEU A CA 1
ATOM 836 C C . LEU A 1 107 ? -28.691 -2.960 28.795 1.00 76.25 107 LEU A C 1
ATOM 838 O O . LEU A 1 107 ? -29.028 -3.336 29.918 1.00 76.25 107 LEU A O 1
ATOM 842 N N . GLY A 1 108 ? -29.427 -2.095 28.090 1.00 78.81 108 GLY A N 1
ATOM 843 C CA . GLY A 1 108 ? -30.647 -1.462 28.603 1.00 78.81 108 GLY A CA 1
ATOM 844 C C . GLY A 1 108 ? -30.428 -0.612 29.865 1.00 78.81 108 GLY A C 1
ATOM 845 O O . GLY A 1 108 ? -31.333 -0.473 30.687 1.00 78.81 108 GLY A O 1
ATOM 846 N N . VAL A 1 109 ? -29.223 -0.067 30.067 1.00 82.38 109 VAL A N 1
ATOM 847 C CA . VAL A 1 109 ? -28.878 0.758 31.242 1.00 82.38 109 VAL A CA 1
ATOM 848 C C . VAL A 1 109 ? -28.531 2.182 30.835 1.00 82.38 109 VAL A C 1
ATOM 850 O O . VAL A 1 109 ? -28.264 2.472 29.679 1.00 82.38 109 VAL A O 1
ATOM 853 N N . THR A 1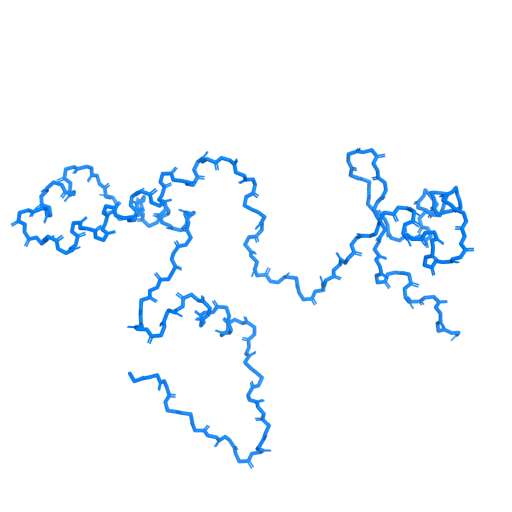 110 ? -28.476 3.101 31.797 1.00 83.75 110 THR A N 1
ATOM 854 C CA . THR A 1 110 ? -28.044 4.477 31.522 1.00 83.75 110 THR A CA 1
ATOM 855 C C . THR A 1 110 ? -26.529 4.574 31.313 1.00 83.75 110 THR A C 1
ATOM 857 O O . THR A 1 110 ? -25.750 3.864 31.955 1.00 83.75 110 THR A O 1
ATOM 860 N N . ASP A 1 111 ? -26.086 5.536 30.499 1.00 81.25 111 ASP A N 1
ATOM 861 C CA . ASP A 1 111 ? -24.664 5.857 30.266 1.00 81.25 111 ASP A CA 1
ATOM 862 C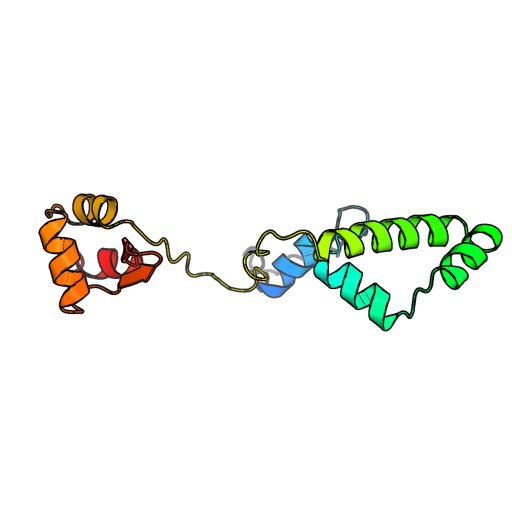 C . ASP A 1 111 ? -23.877 6.080 31.578 1.00 81.25 111 ASP A C 1
ATOM 864 O O . ASP A 1 111 ? -22.738 5.633 31.738 1.00 81.25 111 ASP A O 1
ATOM 868 N N . ARG A 1 112 ? -24.517 6.690 32.588 1.00 81.69 112 ARG A N 1
ATOM 869 C CA . ARG A 1 112 ? -23.939 6.869 33.932 1.00 81.69 112 ARG A CA 1
ATOM 870 C C . ARG A 1 112 ? -23.655 5.534 34.631 1.00 81.69 112 ARG A C 1
ATOM 872 O O . ARG A 1 112 ? -22.651 5.419 35.335 1.00 81.69 112 ARG A O 1
ATOM 879 N N . CYS A 1 113 ? -24.514 4.531 34.444 1.00 82.06 113 CYS A N 1
ATOM 880 C CA . CYS A 1 113 ? -24.319 3.183 34.978 1.00 82.06 113 CYS A CA 1
ATOM 881 C C . CYS A 1 113 ? -23.134 2.486 34.296 1.00 82.06 113 CYS A C 1
ATOM 883 O O . CYS A 1 113 ? -22.293 1.909 34.988 1.00 82.06 113 CYS A O 1
ATOM 885 N N . VAL A 1 114 ? -23.021 2.598 32.967 1.00 81.75 114 VAL A N 1
ATOM 886 C CA . VAL A 1 114 ? -21.891 2.047 32.198 1.00 81.75 114 VAL A CA 1
ATOM 887 C C . VAL A 1 114 ? -20.577 2.670 32.658 1.00 81.75 114 VAL A C 1
ATOM 889 O O . VAL A 1 114 ? -19.660 1.942 33.028 1.00 81.75 114 VAL A O 1
ATOM 892 N N . ARG A 1 115 ? -20.508 4.004 32.755 1.00 83.19 115 ARG A N 1
ATOM 893 C CA . ARG A 1 115 ? -19.311 4.718 33.228 1.00 83.19 115 ARG A CA 1
ATOM 894 C C . ARG A 1 115 ? -18.879 4.259 34.625 1.00 83.19 115 ARG A C 1
ATOM 896 O O . ARG A 1 115 ? -17.714 3.923 34.817 1.00 83.19 115 ARG A O 1
ATOM 903 N N . LYS A 1 116 ? -19.827 4.128 35.562 1.00 84.12 116 LYS A N 1
ATOM 904 C CA . LYS A 1 116 ? -19.562 3.601 36.913 1.00 84.12 116 LYS A CA 1
ATOM 905 C C . LYS A 1 116 ? -19.070 2.146 36.886 1.00 84.12 116 LYS A C 1
ATOM 907 O O . LYS A 1 116 ? -18.219 1.760 37.685 1.00 84.12 116 LYS A O 1
ATOM 912 N N . ARG A 1 117 ? -19.595 1.308 35.986 1.00 81.44 117 ARG A N 1
ATOM 913 C CA . ARG A 1 117 ? -19.158 -0.092 35.823 1.00 81.44 117 ARG A CA 1
ATOM 914 C C . ARG A 1 117 ? -17.754 -0.198 35.217 1.00 81.44 117 ARG A C 1
ATOM 916 O O . ARG A 1 117 ? -17.013 -1.085 35.629 1.00 81.44 117 ARG A O 1
ATOM 923 N N . CYS A 1 118 ? -17.380 0.711 34.317 1.00 82.88 118 CYS A N 1
ATOM 924 C CA . CYS A 1 118 ? -16.013 0.828 33.805 1.00 82.88 118 CYS A CA 1
ATOM 925 C C . CYS A 1 118 ? -15.039 1.269 34.908 1.00 82.88 118 CYS A C 1
ATOM 927 O O . CYS A 1 118 ? -13.992 0.657 35.082 1.00 82.88 118 CYS A O 1
ATOM 929 N N . GLU A 1 119 ? -15.410 2.274 35.709 1.00 81.00 119 GLU A N 1
ATOM 930 C CA . GLU A 1 119 ? -14.593 2.764 36.833 1.00 81.00 119 GLU A CA 1
ATOM 931 C C . GLU A 1 119 ? -14.384 1.707 37.925 1.00 81.00 119 GLU A C 1
ATOM 933 O O . GLU A 1 119 ? -13.317 1.630 38.524 1.00 81.00 119 GLU A O 1
ATOM 938 N N . THR A 1 120 ? -15.390 0.866 38.170 1.00 79.81 120 THR A N 1
ATOM 939 C CA . THR A 1 120 ? -15.329 -0.218 39.167 1.00 79.81 120 THR A CA 1
ATOM 940 C C . THR A 1 120 ? -14.744 -1.524 38.622 1.00 79.81 120 THR A C 1
ATOM 942 O O . THR A 1 120 ? -14.718 -2.517 39.346 1.00 79.81 120 THR A O 1
ATOM 945 N N . GLY A 1 121 ? -14.307 -1.558 37.355 1.00 77.19 121 GLY A N 1
ATOM 946 C CA . GLY A 1 121 ? -13.701 -2.738 36.726 1.00 77.19 121 GLY A CA 1
ATOM 947 C C . GLY A 1 121 ? -14.670 -3.898 36.463 1.00 77.19 121 GLY A C 1
ATOM 948 O O . GLY A 1 121 ? -14.243 -5.017 36.203 1.00 77.19 121 GLY A O 1
ATOM 949 N N . ARG A 1 122 ? -15.988 -3.662 36.528 1.00 74.25 122 ARG A N 1
ATOM 950 C CA . ARG A 1 122 ? -17.021 -4.688 36.274 1.00 74.25 122 ARG A CA 1
ATOM 951 C C . ARG A 1 122 ? -17.292 -4.928 34.785 1.00 74.25 122 ARG A C 1
ATOM 953 O O . ARG A 1 122 ? -18.045 -5.850 34.449 1.00 74.25 122 ARG A O 1
ATOM 960 N N . LEU A 1 123 ? -16.733 -4.075 33.928 1.00 75.94 123 LEU A N 1
ATOM 961 C CA . LEU A 1 123 ? -16.748 -4.153 32.471 1.00 75.94 123 LEU A CA 1
ATOM 962 C C . LEU A 1 123 ? -15.329 -3.921 31.953 1.00 75.94 123 LEU A C 1
ATOM 964 O O . LEU A 1 123 ? -14.661 -2.985 32.394 1.00 75.94 123 LEU A O 1
ATOM 968 N N . ASN A 1 124 ? -14.898 -4.745 30.997 1.00 78.31 124 ASN A N 1
ATOM 969 C CA . ASN A 1 124 ? -13.627 -4.542 30.315 1.00 78.31 124 ASN A CA 1
ATOM 970 C C . ASN A 1 124 ? -13.756 -3.319 29.410 1.00 78.31 124 ASN A C 1
ATOM 972 O O . ASN A 1 124 ? -14.463 -3.342 28.399 1.00 78.31 124 ASN A O 1
ATOM 976 N N . ALA A 1 125 ? -13.097 -2.238 29.807 1.00 81.94 125 ALA A N 1
ATOM 977 C CA . ALA A 1 125 ? -13.122 -0.984 29.084 1.00 81.94 125 ALA A CA 1
ATOM 978 C C . ALA A 1 125 ? -11.745 -0.323 29.090 1.00 81.94 125 ALA A C 1
ATOM 980 O O . ALA A 1 125 ? -10.993 -0.417 30.060 1.00 81.94 125 ALA A O 1
ATOM 981 N N . VAL A 1 126 ? -11.433 0.378 28.005 1.00 81.50 126 VAL A N 1
ATOM 982 C CA . VAL A 1 126 ? -10.199 1.147 27.842 1.00 81.50 126 VAL A CA 1
ATOM 983 C C . VAL A 1 126 ? -10.557 2.620 27.713 1.00 81.50 126 VAL A C 1
ATOM 985 O O . VAL A 1 126 ? -11.516 2.990 27.035 1.00 81.50 126 VAL A O 1
ATOM 988 N N . ARG A 1 127 ? -9.779 3.485 28.365 1.00 80.50 127 ARG A N 1
ATOM 989 C CA . ARG A 1 127 ? -9.940 4.935 28.254 1.00 80.50 127 ARG A CA 1
ATOM 990 C C . ARG A 1 127 ? -9.003 5.477 27.175 1.00 80.50 127 ARG A C 1
ATOM 992 O O . ARG A 1 127 ? -7.793 5.494 27.372 1.00 80.50 127 ARG A O 1
ATOM 999 N N . LEU A 1 128 ? -9.556 5.946 26.055 1.00 76.50 128 LEU A N 1
ATOM 1000 C CA . LEU A 1 128 ? -8.810 6.572 24.955 1.00 76.50 128 LEU A CA 1
ATOM 1001 C C . LEU A 1 128 ? -9.315 7.999 24.724 1.00 76.50 128 LEU A C 1
ATOM 1003 O O . LEU A 1 128 ? -10.513 8.222 24.567 1.00 76.50 128 LEU A O 1
ATOM 1007 N N . GLY A 1 129 ? -8.408 8.982 24.722 1.00 73.44 129 GLY A N 1
ATOM 1008 C CA . GLY A 1 129 ? -8.747 10.380 24.411 1.00 73.44 129 GLY A CA 1
ATOM 1009 C C . GLY A 1 129 ? -9.840 10.985 25.304 1.00 73.44 129 GLY A C 1
ATOM 1010 O O . GLY A 1 129 ? -10.645 11.784 24.840 1.00 73.44 129 GLY A O 1
ATOM 1011 N N . GLY A 1 130 ? -9.928 10.555 26.568 1.00 75.25 130 GLY A N 1
ATOM 1012 C CA . GLY A 1 130 ? -10.955 11.014 27.510 1.00 75.25 130 GLY A CA 1
ATOM 1013 C C . GLY A 1 130 ? -12.313 10.309 27.396 1.00 75.25 130 GLY A C 1
ATOM 1014 O O . GLY A 1 130 ? -13.179 10.563 28.231 1.00 75.25 130 GLY A O 1
ATOM 1015 N N . ARG A 1 131 ? -12.492 9.389 26.441 1.00 77.06 131 ARG A N 1
ATOM 1016 C CA . ARG A 1 131 ? -13.710 8.585 26.266 1.00 77.06 131 ARG A CA 1
ATOM 1017 C C . ARG A 1 131 ? -13.481 7.144 26.723 1.00 77.06 131 ARG A C 1
ATOM 1019 O O . ARG A 1 131 ? -12.367 6.628 26.636 1.00 77.06 131 ARG A O 1
ATOM 1026 N N . TRP A 1 132 ? -14.534 6.509 27.227 1.00 78.88 132 TRP A N 1
ATOM 1027 C CA . TRP A 1 132 ? -14.531 5.089 27.575 1.00 78.88 132 TRP A CA 1
ATOM 1028 C C . TRP A 1 132 ? -14.965 4.266 26.363 1.00 78.88 132 TRP A C 1
ATOM 1030 O O . TRP A 1 132 ? -15.983 4.569 25.743 1.00 78.88 132 TRP A O 1
ATOM 1040 N N . LEU A 1 133 ? -14.190 3.232 26.055 1.00 82.12 133 LEU A N 1
ATOM 1041 C CA . LEU A 1 133 ? -14.478 2.242 25.028 1.00 82.12 133 LEU A CA 1
ATOM 1042 C C . LEU A 1 133 ? -14.665 0.890 25.700 1.00 82.12 133 LEU A C 1
ATOM 1044 O O . LEU A 1 133 ? -13.764 0.425 26.394 1.00 82.12 133 LEU A O 1
ATOM 1048 N N . VAL A 1 134 ? -15.827 0.280 25.515 1.00 80.56 134 VAL A N 1
ATOM 1049 C CA . VAL A 1 134 ? -16.217 -0.980 26.153 1.00 80.56 134 VAL A CA 1
ATOM 1050 C C . VAL A 1 134 ? -16.056 -2.117 25.156 1.00 80.56 134 VAL A C 1
ATOM 1052 O O . VAL A 1 134 ? -16.464 -1.995 24.003 1.00 80.56 134 VAL A O 1
ATOM 1055 N N . ASP A 1 135 ? -15.466 -3.227 25.586 1.00 81.06 135 ASP A N 1
ATOM 1056 C CA . ASP A 1 135 ? -15.336 -4.410 24.738 1.00 81.06 135 ASP A CA 1
ATOM 1057 C C . ASP A 1 135 ? -16.700 -5.105 24.578 1.00 81.06 135 ASP A C 1
ATOM 1059 O O . ASP A 1 135 ? -17.278 -5.596 25.556 1.00 81.06 135 ASP A O 1
ATOM 1063 N N . ARG A 1 136 ? -17.208 -5.177 23.339 1.00 74.38 136 ARG A N 1
ATOM 1064 C CA . ARG A 1 136 ? -18.480 -5.841 23.013 1.00 74.38 136 ARG A CA 1
ATOM 1065 C C . ARG A 1 136 ? -18.513 -7.308 23.440 1.00 74.38 136 ARG A C 1
ATOM 1067 O O . ARG A 1 136 ? -19.566 -7.778 23.867 1.00 74.38 136 ARG A O 1
ATOM 1074 N N . ASN A 1 137 ? -17.385 -8.017 23.402 1.00 67.94 137 ASN A N 1
ATOM 1075 C CA . ASN A 1 137 ? -17.340 -9.429 23.794 1.00 67.94 137 ASN A CA 1
ATOM 1076 C C . ASN A 1 137 ? -17.627 -9.613 25.291 1.00 67.94 137 ASN A C 1
ATOM 1078 O O . ASN A 1 137 ? -18.197 -10.619 25.703 1.00 67.94 137 ASN A O 1
ATOM 1082 N N . THR A 1 138 ? -17.304 -8.609 26.110 1.00 66.06 138 THR A N 1
ATOM 1083 C CA . THR A 1 138 ? -17.580 -8.640 27.555 1.00 66.06 138 THR A CA 1
ATOM 1084 C C . THR A 1 138 ? -19.046 -8.324 27.874 1.00 66.06 138 THR A C 1
ATOM 1086 O O . THR A 1 138 ? -19.523 -8.666 28.955 1.00 66.06 138 THR A O 1
ATOM 1089 N N . LEU A 1 139 ? -19.775 -7.698 26.942 1.00 65.19 139 LEU A N 1
ATOM 1090 C CA . LEU A 1 139 ? -21.216 -7.466 27.070 1.00 65.19 139 LEU A CA 1
ATOM 1091 C C . LEU A 1 139 ? -22.017 -8.744 26.791 1.00 65.19 139 LEU A C 1
ATOM 1093 O O . LEU A 1 139 ? -22.923 -9.059 27.551 1.00 65.19 139 LEU A O 1
ATOM 1097 N N . ALA A 1 140 ? -21.639 -9.505 25.756 1.00 56.84 140 ALA A N 1
ATOM 1098 C CA . ALA A 1 140 ? -22.340 -10.730 25.351 1.00 56.84 140 ALA A CA 1
ATOM 1099 C C . ALA A 1 140 ? -22.224 -11.878 26.374 1.00 56.84 140 ALA A C 1
ATOM 1101 O O . ALA A 1 140 ? -23.097 -12.736 26.455 1.00 56.84 140 ALA A O 1
ATOM 1102 N N . LEU A 1 141 ? -21.160 -11.887 27.181 1.00 49.66 141 LEU A N 1
ATOM 1103 C CA . LEU A 1 141 ? -20.884 -12.939 28.164 1.00 49.66 141 LEU A CA 1
ATOM 1104 C C . LEU A 1 141 ? -21.796 -12.918 29.406 1.00 49.66 141 LEU A C 1
ATOM 1106 O O . LEU A 1 141 ? -21.656 -13.797 30.249 1.00 49.66 141 LEU A O 1
ATOM 1110 N N . LYS A 1 142 ? -22.699 -11.938 29.561 1.00 48.41 142 LYS A N 1
ATOM 1111 C CA . LYS A 1 142 ? -23.559 -11.818 30.757 1.00 48.41 142 LYS A CA 1
ATOM 1112 C C . LYS A 1 142 ? -25.043 -12.140 30.545 1.00 48.41 142 LYS A C 1
ATOM 1114 O O . LYS A 1 142 ? -25.785 -12.053 31.518 1.00 48.41 142 LYS A O 1
ATOM 1119 N N . ASP A 1 143 ? -25.440 -12.574 29.346 1.00 43.84 143 ASP A N 1
ATOM 1120 C CA . ASP A 1 143 ? -26.818 -13.016 29.042 1.00 43.84 143 ASP A CA 1
ATOM 1121 C C . ASP A 1 143 ? -26.998 -14.544 29.019 1.00 43.84 143 ASP A C 1
ATOM 1123 O O . ASP A 1 143 ? -28.065 -15.045 28.669 1.00 43.84 143 ASP A O 1
ATOM 1127 N N . ILE A 1 144 ? -25.980 -15.308 29.417 1.00 34.38 144 ILE A N 1
ATOM 1128 C CA . ILE A 1 144 ? -26.116 -16.753 29.616 1.00 34.38 144 ILE A CA 1
ATOM 1129 C C . ILE A 1 144 ? -26.049 -16.996 31.122 1.00 34.38 144 ILE A C 1
ATOM 1131 O O . ILE A 1 144 ? -25.015 -16.756 31.745 1.00 34.38 144 ILE A O 1
ATOM 1135 N N . ALA A 1 145 ? -27.213 -17.354 31.665 1.00 35.34 145 ALA A N 1
ATOM 1136 C CA . ALA A 1 145 ? -27.503 -17.632 33.069 1.00 35.34 145 ALA A CA 1
ATOM 1137 C C . ALA A 1 145 ? -26.561 -18.658 33.715 1.00 35.34 145 ALA A C 1
ATOM 1139 O O . ALA A 1 145 ? -26.129 -19.599 33.008 1.00 35.34 145 ALA A O 1
#

Sequence (145 aa):
MIAAYRRDASGRPPEFSRLEVRITQRLTSDGSVIIPPRMARWLEKRANMTADRRIRLRDNDPEAYVVLTALHLAALRSDCGTKDEVSQGLRADSQVWLSTGEAAEALGVTDRCVRKRCETGRLNAVRLGGRWLVDRNTLALKDIA

pLDDT: mean 70.67, std 16.08, range [31.91, 87.81]

Foldseek 3Di:
DPDDPPDDPPPDDPPPDPVNVVQVVQADPVRDGNDALCRLLVCCVVVVVDPVNLVVCVVVPVVCSVVNVVSVVSVVCVPVDDPPPDPPDDDPPPQPWDFLVVLCVLQVHDSVVSVVCVVVVVFDWDQDPNTITGGPVRSVVPPPD

Organism: NCBI:txid216929